Protein AF-A0A2V3DP54-F1 (afdb_monomer_lite)

Secondary structure (DSSP, 8-state):
-PPPHHHHHHHHHHHHHHHHHHHHH--SSS-HHHHHHHHHHHHHHHHHHHHHHHHHS---S----STT----------------------------------

Organism: NCBI:txid291045

Structure (mmCIF, N/CA/C/O backbone):
data_AF-A0A2V3DP54-F1
#
_entry.id   AF-A0A2V3DP54-F1
#
loop_
_atom_site.group_PDB
_atom_site.id
_atom_site.type_symbol
_atom_site.label_atom_id
_atom_site.label_alt_id
_atom_site.label_comp_id
_atom_site.label_asym_id
_atom_site.label_entity_id
_atom_site.label_seq_id
_atom_site.pdbx_PDB_ins_code
_atom_site.Cartn_x
_atom_site.Cartn_y
_atom_site.Cartn_z
_atom_site.occupancy
_atom_site.B_iso_or_equiv
_atom_site.auth_seq_id
_atom_site.auth_comp_id
_atom_site.auth_asym_id
_atom_site.auth_atom_id
_atom_site.pdbx_PDB_model_num
ATOM 1 N N . MET A 1 1 ? 9.882 -13.477 -7.665 1.00 60.84 1 MET A N 1
ATOM 2 C CA . MET A 1 1 ? 9.251 -13.135 -8.957 1.00 60.84 1 MET A CA 1
ATOM 3 C C . MET A 1 1 ? 8.515 -11.858 -8.673 1.00 60.84 1 MET A C 1
ATOM 5 O O . MET A 1 1 ? 7.595 -11.913 -7.869 1.00 60.84 1 MET A O 1
ATOM 9 N N . SER A 1 2 ? 9.008 -10.750 -9.216 1.00 72.31 2 SER A N 1
ATOM 10 C CA . SER A 1 2 ? 8.461 -9.429 -8.924 1.00 72.31 2 SER A CA 1
ATOM 11 C C . SER A 1 2 ? 7.016 -9.329 -9.401 1.00 72.31 2 SER A C 1
ATOM 13 O O . SER A 1 2 ? 6.663 -9.901 -10.441 1.00 72.31 2 SER A O 1
ATOM 15 N N . ILE A 1 3 ? 6.169 -8.678 -8.610 1.00 91.56 3 ILE A N 1
ATOM 16 C CA . ILE A 1 3 ? 4.770 -8.433 -8.958 1.00 91.56 3 ILE A CA 1
ATOM 17 C C . ILE A 1 3 ? 4.703 -7.303 -9.998 1.00 91.56 3 ILE A C 1
ATOM 19 O O . ILE A 1 3 ? 5.549 -6.419 -10.023 1.00 91.56 3 ILE A O 1
ATOM 23 N N . ASP A 1 4 ? 3.712 -7.322 -10.893 1.00 96.38 4 ASP A N 1
ATOM 24 C CA . ASP A 1 4 ? 3.537 -6.215 -11.842 1.00 96.38 4 ASP A CA 1
ATOM 25 C C . ASP A 1 4 ? 3.251 -4.899 -11.078 1.00 96.38 4 ASP A C 1
ATOM 27 O O . ASP A 1 4 ? 2.341 -4.887 -10.239 1.00 96.38 4 ASP A O 1
ATOM 31 N N . PRO A 1 5 ? 3.944 -3.781 -11.380 1.00 97.31 5 PRO A N 1
ATOM 32 C CA . PRO A 1 5 ? 3.800 -2.529 -10.632 1.00 97.31 5 PRO A CA 1
ATOM 33 C C . PRO A 1 5 ? 2.372 -1.988 -10.602 1.00 97.31 5 PRO A C 1
ATOM 35 O O . PRO A 1 5 ? 1.949 -1.401 -9.609 1.00 97.31 5 PRO A O 1
ATOM 38 N N . ARG A 1 6 ? 1.578 -2.198 -11.665 1.00 97.50 6 ARG A N 1
ATOM 39 C CA . ARG A 1 6 ? 0.175 -1.752 -11.675 1.00 97.50 6 ARG A CA 1
ATOM 40 C C . ARG A 1 6 ? -0.678 -2.586 -10.730 1.00 97.50 6 ARG A C 1
ATOM 42 O O . ARG A 1 6 ? -1.637 -2.071 -10.159 1.00 97.50 6 ARG A O 1
ATOM 49 N N . THR A 1 7 ? -0.345 -3.864 -10.583 1.00 98.12 7 THR A N 1
ATOM 50 C CA . THR A 1 7 ? -1.005 -4.767 -9.637 1.00 98.12 7 THR A CA 1
ATOM 51 C C . THR A 1 7 ? -0.652 -4.388 -8.201 1.00 98.12 7 THR A C 1
ATOM 53 O O . THR A 1 7 ? -1.562 -4.251 -7.385 1.00 98.12 7 THR A O 1
ATOM 56 N N . ALA A 1 8 ? 0.628 -4.135 -7.906 1.00 98.00 8 ALA A N 1
ATOM 57 C CA . ALA A 1 8 ? 1.057 -3.670 -6.586 1.00 98.00 8 ALA A CA 1
ATOM 58 C C . ALA A 1 8 ? 0.453 -2.306 -6.224 1.00 98.00 8 ALA A C 1
ATOM 60 O O . ALA A 1 8 ? -0.098 -2.148 -5.140 1.00 98.00 8 ALA A O 1
ATOM 61 N N . LEU A 1 9 ? 0.428 -1.357 -7.166 1.00 97.94 9 LEU A N 1
ATOM 62 C CA . LEU A 1 9 ? -0.204 -0.051 -6.961 1.00 97.94 9 LEU A CA 1
ATOM 63 C C . LEU A 1 9 ? -1.704 -0.170 -6.655 1.00 97.94 9 LEU A C 1
ATOM 65 O O . LEU A 1 9 ? -2.239 0.564 -5.821 1.00 97.94 9 LEU A O 1
ATOM 69 N N . SER A 1 10 ? -2.397 -1.097 -7.324 1.00 98.44 10 SER A N 1
ATOM 70 C CA . SER A 1 10 ? -3.802 -1.377 -7.028 1.00 98.44 10 SER A CA 1
ATOM 71 C C . SER A 1 10 ? -3.973 -1.927 -5.613 1.00 98.44 10 SER A C 1
ATOM 73 O O . SER A 1 10 ? -4.906 -1.513 -4.932 1.00 98.44 10 SER A O 1
ATOM 75 N N . ALA A 1 11 ? -3.089 -2.825 -5.169 1.00 98.31 11 ALA A N 1
ATOM 76 C CA . ALA A 1 11 ? -3.122 -3.375 -3.816 1.00 98.31 11 ALA A CA 1
ATOM 77 C C . ALA A 1 11 ? -2.858 -2.294 -2.755 1.00 98.31 11 ALA A C 1
ATOM 79 O O . ALA A 1 11 ? -3.618 -2.197 -1.794 1.00 98.31 11 ALA A O 1
ATOM 80 N N . LEU A 1 12 ? -1.865 -1.424 -2.973 1.00 98.31 12 LEU A N 1
ATOM 81 C CA . LEU A 1 12 ? -1.591 -0.271 -2.111 1.00 98.31 12 LEU A CA 1
ATOM 82 C C . LEU A 1 12 ? -2.798 0.671 -2.017 1.00 98.31 12 LEU A C 1
ATOM 84 O O . LEU A 1 12 ? -3.187 1.084 -0.927 1.00 98.31 12 LEU A O 1
ATOM 88 N N . THR A 1 13 ? -3.439 0.974 -3.149 1.00 98.50 13 THR A N 1
ATOM 89 C CA . THR A 1 13 ? -4.650 1.811 -3.165 1.00 98.50 13 THR A CA 1
ATOM 90 C C . THR A 1 13 ? -5.777 1.170 -2.350 1.00 98.50 13 THR A C 1
ATOM 92 O O . THR A 1 13 ? -6.418 1.852 -1.555 1.00 98.50 13 THR A O 1
ATOM 95 N N . THR A 1 14 ? -5.989 -0.143 -2.486 1.00 98.62 14 THR A N 1
ATOM 96 C CA . THR A 1 14 ? -6.977 -0.879 -1.684 1.00 98.62 14 THR A CA 1
ATOM 97 C C . THR A 1 14 ? -6.644 -0.854 -0.190 1.00 98.62 14 THR A C 1
ATOM 99 O O . THR A 1 14 ? -7.535 -0.584 0.610 1.00 98.62 14 THR A O 1
ATOM 102 N N . ALA A 1 15 ? -5.383 -1.052 0.202 1.00 98.44 15 ALA A N 1
ATOM 103 C CA . ALA A 1 15 ? -4.972 -0.988 1.608 1.00 98.44 15 ALA A CA 1
ATOM 104 C C . ALA A 1 15 ? -5.239 0.399 2.227 1.00 98.44 15 ALA A C 1
ATOM 106 O O . ALA A 1 15 ? -5.756 0.504 3.340 1.00 98.44 15 ALA A O 1
ATOM 107 N N . LEU A 1 16 ? -4.965 1.475 1.478 1.00 98.50 16 LEU A N 1
ATOM 108 C CA . LEU A 1 16 ? -5.278 2.847 1.893 1.00 98.50 16 LEU A CA 1
ATOM 109 C C . LEU A 1 16 ? -6.789 3.066 2.081 1.00 98.50 16 LEU A C 1
ATOM 111 O O . LEU A 1 16 ? -7.211 3.701 3.050 1.00 98.50 16 LEU A O 1
ATOM 115 N N . GLU A 1 17 ? -7.614 2.537 1.176 1.00 98.50 17 GLU A N 1
ATOM 116 C CA . GLU A 1 17 ? -9.076 2.602 1.282 1.00 98.50 17 GLU A CA 1
ATOM 117 C C . GLU A 1 17 ? -9.597 1.819 2.496 1.00 98.50 17 GLU A C 1
ATOM 119 O O . GLU A 1 17 ? -10.438 2.326 3.242 1.00 98.50 17 GLU A O 1
ATOM 124 N N . GLU A 1 18 ? -9.082 0.612 2.740 1.00 98.06 18 GLU A N 1
ATOM 125 C CA . GLU A 1 18 ? -9.437 -0.211 3.902 1.00 98.06 18 GLU A CA 1
ATOM 126 C C . GLU A 1 18 ? -9.073 0.477 5.220 1.00 98.06 18 GLU A C 1
ATOM 128 O O . GLU A 1 18 ? -9.893 0.523 6.144 1.00 98.06 18 GLU A O 1
ATOM 133 N N . HIS A 1 19 ? -7.889 1.086 5.290 1.00 97.75 19 HIS A N 1
ATOM 134 C CA . HIS A 1 19 ? -7.479 1.868 6.449 1.00 97.75 19 HIS A CA 1
ATOM 135 C C . HIS A 1 19 ? -8.372 3.092 6.669 1.00 97.75 19 HIS A C 1
ATOM 137 O O . HIS A 1 19 ? -8.779 3.364 7.799 1.00 97.75 19 HIS A O 1
ATOM 143 N N . LEU A 1 20 ? -8.757 3.804 5.603 1.00 97.94 20 LEU A N 1
ATOM 144 C CA . LEU A 1 20 ? -9.703 4.916 5.705 1.00 97.94 20 LEU A CA 1
ATOM 145 C C . LEU A 1 20 ? -11.061 4.450 6.252 1.00 97.94 20 LEU A C 1
ATOM 147 O O . LEU A 1 20 ? -11.638 5.108 7.124 1.00 97.94 20 LEU A O 1
ATOM 151 N N . VAL A 1 21 ? -11.566 3.307 5.778 1.00 97.06 21 VAL A N 1
ATOM 152 C CA . VAL A 1 21 ? -12.806 2.708 6.289 1.00 97.06 21 VAL A CA 1
ATOM 153 C C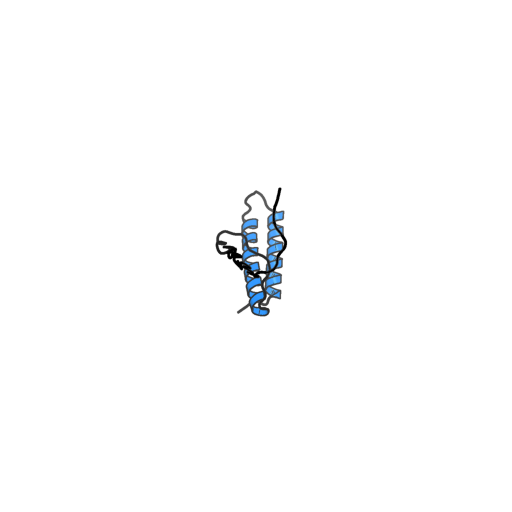 . VAL A 1 21 ? -12.665 2.381 7.777 1.00 97.06 21 VAL A C 1
ATOM 155 O O . VAL A 1 21 ? -13.516 2.808 8.562 1.00 97.06 21 VAL A O 1
ATOM 158 N N . ALA A 1 22 ? -11.585 1.709 8.183 1.00 96.00 22 ALA A N 1
ATOM 159 C CA . ALA A 1 22 ? -11.311 1.379 9.580 1.00 96.00 22 ALA A CA 1
ATOM 160 C C . ALA A 1 22 ? -11.235 2.634 10.463 1.00 96.00 22 ALA A C 1
ATOM 162 O O . ALA A 1 22 ? -11.933 2.730 11.474 1.00 96.00 22 ALA A O 1
ATOM 163 N N . ALA A 1 23 ? -10.462 3.640 10.047 1.00 95.44 23 ALA A N 1
ATOM 164 C CA . ALA A 1 23 ? -10.299 4.894 10.773 1.00 95.44 23 ALA A CA 1
ATOM 165 C C . ALA A 1 23 ? -11.626 5.652 10.921 1.00 95.44 23 ALA A C 1
ATOM 167 O O . ALA A 1 23 ? -11.910 6.209 11.983 1.00 95.44 23 ALA A O 1
ATOM 168 N N . SER A 1 24 ? -12.469 5.640 9.883 1.00 95.94 24 SER A N 1
ATOM 169 C CA . SER A 1 24 ? -13.782 6.295 9.909 1.00 95.94 24 SER A CA 1
ATOM 170 C C . SER A 1 24 ? -14.806 5.588 10.806 1.00 95.94 24 SER A C 1
ATOM 172 O O . SER A 1 24 ? -15.716 6.231 11.332 1.00 95.94 24 SER A O 1
ATOM 174 N N . ALA A 1 25 ? -14.658 4.275 10.996 1.00 94.00 25 ALA A N 1
ATOM 175 C CA . ALA A 1 25 ? -15.561 3.441 11.783 1.00 94.00 25 ALA A CA 1
ATOM 176 C C . ALA A 1 25 ? -15.081 3.203 13.227 1.00 94.00 25 ALA A C 1
ATOM 178 O O . ALA A 1 25 ? -15.796 2.545 13.995 1.00 94.00 25 ALA A O 1
ATOM 179 N N . ARG A 1 26 ? -13.899 3.723 13.589 1.00 91.50 26 ARG A N 1
ATOM 180 C CA . ARG A 1 26 ? -13.199 3.372 14.827 1.00 91.50 26 ARG A CA 1
ATOM 181 C C . ARG A 1 26 ? -14.032 3.627 16.080 1.00 91.50 26 ARG A C 1
ATOM 183 O O . ARG A 1 26 ? -14.681 4.670 16.218 1.00 91.50 26 ARG A O 1
ATOM 190 N N . ARG A 1 27 ? -13.993 2.690 17.028 1.00 81.81 27 ARG A N 1
ATOM 191 C CA . ARG A 1 27 ? -14.706 2.801 18.314 1.00 81.81 27 ARG A CA 1
ATOM 192 C C . ARG A 1 27 ? -13.726 2.821 19.479 1.00 81.81 27 ARG A C 1
ATOM 194 O O . ARG A 1 27 ? -13.594 1.841 20.199 1.00 81.81 27 ARG A O 1
ATOM 201 N N . GLY A 1 28 ? -13.089 3.966 19.685 1.00 81.50 28 GLY A N 1
ATOM 202 C CA . GLY A 1 28 ? -12.105 4.167 20.748 1.00 81.50 28 GLY A CA 1
ATOM 203 C C . GLY A 1 28 ? -10.819 4.785 20.214 1.00 81.50 28 GLY A C 1
ATOM 204 O O . GLY A 1 28 ? -10.712 5.064 19.019 1.00 81.50 28 GLY A O 1
ATOM 205 N N . GLU A 1 29 ? -9.877 5.043 21.117 1.00 77.12 29 GLU A N 1
ATOM 206 C CA . GLU A 1 29 ? -8.543 5.553 20.771 1.00 77.12 29 GLU A CA 1
ATOM 207 C C . GLU A 1 29 ? -7.625 4.440 20.244 1.00 77.12 29 GLU A C 1
ATOM 209 O O . GLU A 1 29 ? -6.858 4.686 19.320 1.00 77.12 29 GLU A O 1
ATOM 214 N N . GLU A 1 30 ? -7.779 3.214 20.750 1.00 82.25 30 GLU A N 1
ATOM 215 C CA . GLU A 1 30 ? -7.022 2.025 20.338 1.00 82.25 30 GLU A CA 1
ATOM 216 C C . GLU A 1 30 ? -7.963 1.033 19.646 1.00 82.25 30 GLU A C 1
ATOM 218 O O . GLU A 1 30 ? -8.574 0.170 20.281 1.00 82.25 30 GLU A O 1
ATOM 223 N N . ASP A 1 31 ? -8.146 1.200 18.337 1.00 91.94 31 ASP A N 1
ATOM 224 C CA . ASP A 1 31 ? -8.932 0.265 17.537 1.00 91.94 31 ASP A CA 1
ATOM 225 C C . ASP A 1 31 ? -7.991 -0.721 16.819 1.00 91.94 31 ASP A C 1
ATOM 227 O O . ASP A 1 31 ? -7.240 -0.300 15.933 1.00 91.94 31 ASP A O 1
ATOM 231 N N . PRO A 1 32 ? -8.029 -2.026 17.150 1.00 92.38 32 PRO A N 1
ATOM 232 C CA . PRO A 1 32 ? -7.111 -3.009 16.575 1.00 92.38 32 PRO A CA 1
ATOM 233 C C . PRO A 1 32 ? -7.293 -3.181 15.062 1.00 92.38 32 PRO A C 1
ATOM 235 O O . PRO A 1 32 ? -6.383 -3.642 14.379 1.00 92.38 32 PRO A O 1
ATOM 238 N N . ILE A 1 33 ? -8.454 -2.815 14.506 1.00 94.44 33 ILE A N 1
ATOM 239 C CA . ILE A 1 33 ? -8.679 -2.862 13.056 1.00 94.44 33 ILE A CA 1
ATOM 240 C C . ILE A 1 33 ? -7.914 -1.724 12.371 1.00 94.44 33 ILE A C 1
ATOM 242 O O . ILE A 1 33 ? -7.365 -1.905 11.283 1.00 94.44 33 ILE A O 1
ATOM 246 N N . VAL A 1 34 ? -7.846 -0.553 13.008 1.00 95.31 34 VAL A N 1
ATOM 247 C CA . VAL A 1 34 ? -7.074 0.588 12.498 1.00 95.31 34 VAL A CA 1
ATOM 248 C C . VAL A 1 34 ? -5.585 0.257 12.500 1.00 95.31 34 VAL A C 1
ATOM 250 O O . VAL A 1 34 ? -4.912 0.523 11.511 1.00 95.31 34 VAL A O 1
ATOM 253 N N . GLU A 1 35 ? -5.093 -0.378 13.562 1.00 93.25 35 GLU A N 1
ATOM 254 C CA . GLU A 1 35 ? -3.704 -0.840 13.650 1.00 93.25 35 GLU A CA 1
ATOM 255 C C . GLU A 1 35 ? -3.389 -1.921 12.605 1.00 93.25 35 GLU A C 1
ATOM 257 O O . GLU A 1 35 ? -2.417 -1.803 11.862 1.00 93.25 35 GLU A O 1
ATOM 262 N N . ALA A 1 36 ? -4.249 -2.933 12.462 1.00 94.69 36 ALA A N 1
ATOM 263 C CA . ALA A 1 36 ? -4.049 -3.990 11.471 1.00 94.69 36 ALA A CA 1
ATOM 264 C C . ALA A 1 36 ? -4.015 -3.449 10.031 1.00 94.69 36 ALA A C 1
ATOM 266 O O . ALA A 1 36 ? -3.186 -3.863 9.225 1.00 94.69 36 ALA A O 1
ATOM 267 N N . THR A 1 37 ? -4.902 -2.507 9.702 1.00 96.56 37 THR A N 1
ATOM 268 C CA . THR A 1 37 ? -4.925 -1.879 8.370 1.00 96.56 37 THR A CA 1
ATOM 269 C C . THR A 1 37 ? -3.768 -0.905 8.159 1.00 96.56 37 THR A C 1
ATOM 271 O O . THR A 1 37 ? -3.310 -0.762 7.031 1.00 96.56 37 THR A O 1
ATOM 274 N N . PHE A 1 38 ? -3.258 -0.273 9.220 1.00 94.56 38 PHE A N 1
ATOM 275 C CA . PHE A 1 38 ? -2.042 0.537 9.159 1.00 94.56 38 PHE A CA 1
ATOM 276 C C . PHE A 1 38 ? -0.826 -0.311 8.764 1.00 94.56 38 PHE A C 1
ATOM 278 O O . PHE A 1 38 ? -0.122 0.045 7.823 1.00 94.56 38 PHE A O 1
ATOM 285 N N . LEU A 1 39 ? -0.631 -1.470 9.404 1.00 95.00 39 LEU A N 1
ATOM 286 C CA . LEU A 1 39 ? 0.416 -2.424 9.011 1.00 95.00 39 LEU A CA 1
ATOM 287 C C . LEU A 1 39 ? 0.200 -2.949 7.582 1.00 95.00 39 LEU A C 1
ATOM 289 O O . LEU A 1 39 ? 1.145 -3.050 6.811 1.00 95.00 39 LEU A O 1
ATOM 293 N N . GLY A 1 40 ? -1.055 -3.182 7.186 1.00 96.81 40 GLY A N 1
ATOM 294 C CA . GLY A 1 40 ? -1.383 -3.575 5.813 1.00 96.81 40 GLY A CA 1
ATOM 295 C C . GLY A 1 40 ? -0.989 -2.540 4.750 1.00 96.81 40 GLY A C 1
ATOM 296 O O . GLY A 1 40 ? -0.657 -2.922 3.629 1.00 96.81 40 GLY A O 1
ATOM 297 N N . ILE A 1 41 ? -0.988 -1.240 5.079 1.00 97.50 41 ILE A N 1
ATOM 298 C CA . ILE A 1 41 ? -0.462 -0.202 4.178 1.00 97.50 41 ILE A CA 1
ATOM 299 C C . ILE A 1 41 ? 1.051 -0.342 4.023 1.00 97.50 41 ILE A C 1
ATOM 301 O O . ILE A 1 41 ? 1.536 -0.221 2.901 1.00 97.50 41 ILE A O 1
ATOM 305 N N . ILE A 1 42 ? 1.775 -0.583 5.120 1.00 96.31 42 ILE A N 1
ATOM 306 C CA . ILE A 1 42 ? 3.236 -0.737 5.115 1.00 96.31 42 ILE A CA 1
ATOM 307 C C . ILE A 1 42 ? 3.629 -1.885 4.182 1.00 96.31 42 ILE A C 1
ATOM 309 O O . ILE A 1 42 ? 4.330 -1.650 3.200 1.00 96.31 42 ILE A O 1
ATOM 313 N N . ASP A 1 43 ? 3.063 -3.075 4.399 1.00 95.88 43 ASP A N 1
ATOM 314 C CA . ASP A 1 43 ? 3.338 -4.260 3.577 1.00 95.88 43 ASP A CA 1
ATOM 315 C C . ASP A 1 43 ? 3.032 -4.014 2.086 1.00 95.88 43 ASP A C 1
ATOM 317 O O . ASP A 1 43 ? 3.786 -4.402 1.190 1.00 95.88 43 ASP A O 1
ATOM 321 N N . ALA A 1 44 ? 1.900 -3.362 1.795 1.00 97.38 44 ALA A N 1
ATOM 322 C CA . ALA A 1 44 ? 1.494 -3.079 0.422 1.00 97.38 44 ALA A CA 1
ATOM 323 C C . ALA A 1 44 ? 2.375 -2.013 -0.248 1.00 97.38 44 ALA A C 1
ATOM 325 O O . ALA A 1 44 ? 2.558 -2.051 -1.468 1.00 97.38 44 ALA A O 1
ATOM 326 N N . PHE A 1 45 ? 2.899 -1.063 0.527 1.00 97.38 45 PHE A N 1
ATOM 327 C CA . PHE A 1 45 ? 3.802 -0.032 0.037 1.00 97.38 45 PHE A CA 1
ATOM 328 C C . PHE A 1 45 ? 5.178 -0.615 -0.290 1.00 97.38 45 PHE A C 1
ATOM 330 O O . PHE A 1 45 ? 5.658 -0.394 -1.397 1.00 97.38 45 PHE A O 1
ATOM 337 N N . GLU A 1 46 ? 5.756 -1.440 0.585 1.00 95.38 46 GLU A N 1
ATOM 338 C CA . GLU A 1 46 ? 7.029 -2.128 0.320 1.00 95.38 46 GLU A CA 1
ATOM 339 C C . GLU A 1 46 ? 6.958 -2.993 -0.944 1.00 95.38 46 GLU A C 1
ATOM 341 O O . GLU A 1 46 ? 7.829 -2.917 -1.810 1.00 95.38 46 GLU A O 1
ATOM 346 N N . ALA A 1 47 ? 5.869 -3.752 -1.109 1.00 96.75 47 ALA A N 1
ATOM 347 C CA . ALA A 1 47 ? 5.654 -4.559 -2.309 1.0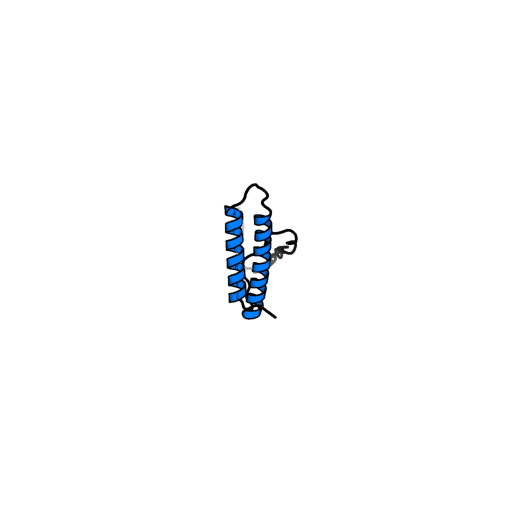0 96.75 47 ALA A CA 1
ATOM 348 C C . ALA A 1 47 ? 5.528 -3.710 -3.588 1.00 96.75 47 ALA A C 1
ATOM 350 O O . ALA A 1 47 ? 5.879 -4.167 -4.679 1.00 96.75 47 ALA A O 1
ATOM 351 N N . TYR A 1 48 ? 4.997 -2.488 -3.480 1.00 97.75 48 TYR A N 1
ATOM 352 C CA . TYR A 1 48 ? 4.939 -1.549 -4.595 1.00 97.75 48 TYR A CA 1
ATOM 353 C C . TYR A 1 48 ? 6.308 -0.940 -4.906 1.00 97.75 48 TYR A C 1
ATOM 355 O O . TYR A 1 48 ? 6.659 -0.886 -6.084 1.00 97.75 48 TYR A O 1
ATOM 363 N N . GLU A 1 49 ? 7.084 -0.546 -3.895 1.00 97.06 49 GLU A N 1
ATOM 364 C CA . GLU A 1 49 ? 8.446 -0.031 -4.076 1.00 97.06 49 GLU A CA 1
ATOM 365 C C . GLU A 1 49 ? 9.358 -1.080 -4.727 1.00 97.06 49 GLU A C 1
ATOM 367 O O . GLU A 1 49 ? 10.019 -0.776 -5.718 1.00 97.06 49 GLU A O 1
ATOM 372 N N . GLU A 1 50 ? 9.329 -2.334 -4.255 1.00 96.06 50 GLU A N 1
ATOM 373 C CA . GLU A 1 50 ? 10.093 -3.437 -4.860 1.00 96.06 50 GLU A CA 1
ATOM 374 C C . GLU A 1 50 ? 9.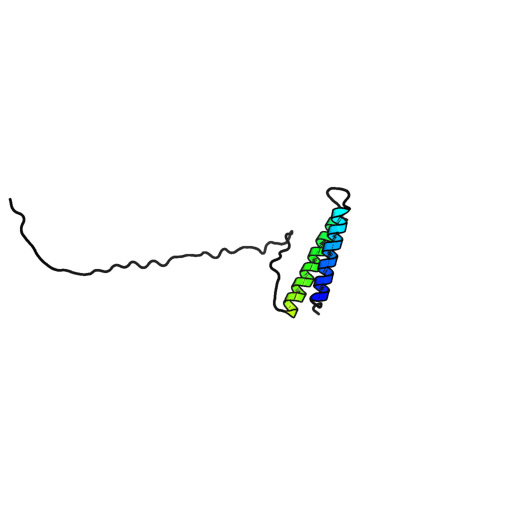702 -3.639 -6.332 1.00 96.06 50 GLU A C 1
ATOM 376 O O . GLU A 1 50 ? 10.561 -3.714 -7.211 1.00 96.06 50 GLU A O 1
ATOM 381 N N . ALA A 1 51 ? 8.398 -3.671 -6.627 1.00 97.44 51 ALA A N 1
ATOM 382 C CA . ALA A 1 51 ? 7.907 -3.832 -7.993 1.00 97.44 51 ALA A CA 1
ATOM 383 C C . ALA A 1 51 ? 8.318 -2.671 -8.906 1.00 97.44 51 ALA A C 1
ATOM 385 O O . ALA A 1 51 ? 8.673 -2.881 -10.069 1.00 97.44 51 ALA A O 1
ATOM 386 N N . LEU A 1 52 ? 8.235 -1.439 -8.398 1.00 97.38 52 LEU A N 1
ATOM 387 C CA . LEU A 1 52 ? 8.587 -0.233 -9.136 1.00 97.38 52 LEU A CA 1
ATOM 388 C C . LEU A 1 52 ? 10.081 -0.217 -9.467 1.00 97.38 52 LEU A C 1
ATOM 390 O O . LEU A 1 52 ? 10.441 0.024 -10.623 1.00 97.38 52 LEU A O 1
ATOM 394 N N . PHE A 1 53 ? 10.915 -0.556 -8.486 1.00 96.38 53 PHE A N 1
ATOM 395 C CA . PHE A 1 53 ? 12.357 -0.646 -8.648 1.00 96.38 53 PHE A CA 1
ATOM 396 C C . PHE A 1 53 ? 12.741 -1.744 -9.645 1.00 96.38 53 PHE A C 1
ATOM 398 O O . PHE A 1 53 ? 13.453 -1.485 -10.611 1.00 96.38 53 PHE A O 1
ATOM 405 N N . ASP A 1 54 ? 12.181 -2.947 -9.508 1.00 96.12 54 ASP A N 1
ATOM 406 C CA . ASP A 1 54 ? 12.463 -4.059 -10.423 1.00 96.12 54 ASP A CA 1
ATOM 407 C C . ASP A 1 54 ? 12.064 -3.764 -11.879 1.00 96.12 54 ASP A C 1
ATOM 409 O O . ASP A 1 54 ? 12.697 -4.253 -12.821 1.00 96.12 54 ASP A O 1
ATOM 413 N N . ALA A 1 55 ? 10.987 -3.003 -12.086 1.00 97.00 55 ALA A N 1
ATOM 414 C CA . ALA A 1 55 ? 10.465 -2.714 -13.417 1.00 97.00 55 ALA A CA 1
ATOM 415 C C . ALA A 1 55 ? 11.115 -1.493 -14.082 1.00 97.00 55 ALA A C 1
ATOM 417 O O . ALA A 1 55 ? 11.238 -1.471 -15.312 1.00 97.00 55 ALA A O 1
ATOM 418 N N . PHE A 1 56 ? 11.481 -0.474 -13.300 1.00 96.94 56 PHE A N 1
ATOM 419 C CA . PHE A 1 56 ? 11.868 0.836 -13.825 1.00 96.94 56 PHE A CA 1
ATOM 420 C C . PHE A 1 56 ? 13.153 1.416 -13.231 1.00 96.94 56 PHE A C 1
ATOM 422 O O . PHE A 1 56 ? 13.598 2.434 -13.750 1.00 96.94 56 PHE A O 1
ATOM 429 N N . ASP A 1 57 ? 13.762 0.773 -12.230 1.00 96.88 5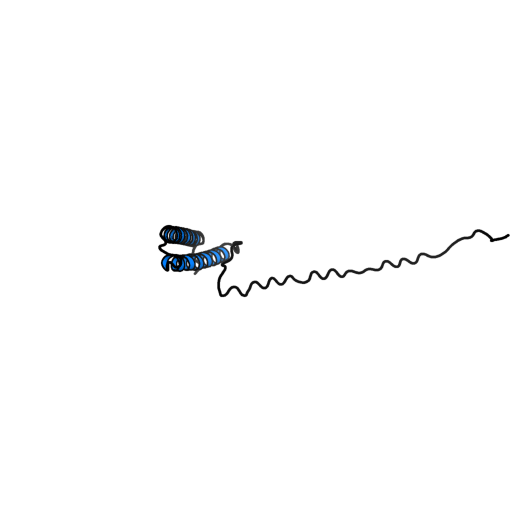7 ASP A N 1
ATOM 430 C CA . ASP A 1 57 ? 14.918 1.291 -11.478 1.00 96.88 57 ASP A CA 1
ATOM 431 C C . ASP A 1 57 ? 14.609 2.641 -10.796 1.00 96.88 57 ASP A C 1
ATOM 433 O O . ASP A 1 57 ? 15.445 3.536 -10.720 1.00 96.88 57 ASP A O 1
ATOM 437 N N . GLU A 1 58 ? 13.363 2.802 -10.337 1.00 96.56 58 GLU A N 1
ATOM 438 C CA . GLU A 1 58 ? 12.837 4.025 -9.720 1.00 96.56 58 GLU A CA 1
ATOM 439 C C . GLU A 1 58 ? 12.258 3.734 -8.330 1.00 96.56 58 GLU A C 1
ATOM 441 O O . GLU A 1 58 ? 11.730 2.648 -8.086 1.00 96.56 58 GLU A O 1
ATOM 446 N N . VAL A 1 59 ? 12.304 4.734 -7.444 1.00 94.25 59 VAL A N 1
ATOM 447 C CA . VAL A 1 59 ? 11.762 4.694 -6.071 1.00 94.25 59 VAL A CA 1
ATOM 448 C C . VAL A 1 59 ? 10.893 5.920 -5.797 1.00 94.25 59 VAL A C 1
ATOM 450 O O . VAL A 1 59 ? 11.044 6.959 -6.451 1.00 94.25 59 VAL A O 1
ATOM 453 N N . THR A 1 60 ? 9.971 5.838 -4.838 1.00 93.88 60 THR A N 1
ATOM 454 C CA . THR A 1 60 ? 9.155 7.002 -4.462 1.00 93.88 60 THR A CA 1
ATOM 455 C C . THR A 1 60 ? 9.819 7.843 -3.369 1.00 93.88 60 THR A C 1
ATOM 457 O O . THR A 1 60 ? 10.623 7.348 -2.588 1.00 93.88 60 THR A O 1
ATOM 460 N N . PRO A 1 61 ? 9.485 9.144 -3.253 1.00 94.31 61 PRO A N 1
ATOM 461 C CA . PRO A 1 61 ? 9.996 9.992 -2.171 1.00 94.31 61 PRO A CA 1
ATOM 462 C C . PRO A 1 61 ? 9.267 9.765 -0.829 1.00 94.31 61 PRO A C 1
ATOM 464 O O . PRO A 1 61 ? 9.263 10.654 0.023 1.00 94.31 61 PRO A O 1
ATOM 467 N N . LEU A 1 62 ? 8.558 8.645 -0.668 1.00 90.94 62 LEU A N 1
ATOM 468 C CA . LEU A 1 62 ? 7.773 8.326 0.524 1.00 90.94 62 LEU A CA 1
ATOM 469 C C . LEU A 1 62 ? 8.594 7.444 1.466 1.00 90.94 62 LEU A C 1
ATOM 471 O O . LEU A 1 62 ? 9.394 6.630 1.023 1.00 90.94 62 LEU A O 1
ATOM 475 N N . VAL A 1 63 ? 8.373 7.600 2.770 1.00 90.25 63 VAL A N 1
ATOM 476 C CA . VAL A 1 63 ? 9.096 6.863 3.815 1.00 90.25 63 VAL A CA 1
ATOM 477 C C . VAL A 1 63 ? 8.102 6.324 4.835 1.00 90.25 63 VAL A C 1
ATOM 479 O O . VAL A 1 63 ? 7.139 7.009 5.193 1.00 90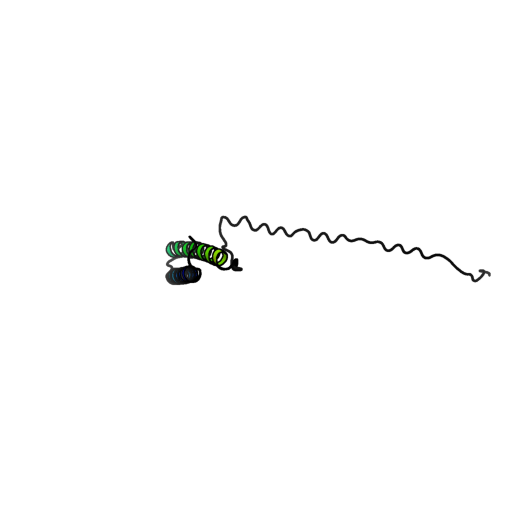.25 63 VAL A O 1
ATOM 482 N N . ILE A 1 64 ? 8.333 5.101 5.307 1.00 88.88 64 ILE A N 1
ATOM 483 C CA . ILE A 1 64 ? 7.569 4.501 6.402 1.00 88.88 64 ILE A CA 1
ATOM 484 C C . ILE A 1 64 ? 8.174 4.991 7.721 1.00 88.88 64 ILE A C 1
ATOM 486 O O . ILE A 1 64 ? 9.360 4.809 7.973 1.00 88.88 64 ILE A O 1
ATOM 490 N N . TYR A 1 65 ? 7.361 5.612 8.575 1.00 79.69 65 TYR A N 1
ATOM 491 C CA . TYR A 1 65 ? 7.779 6.034 9.915 1.00 79.69 65 TYR A CA 1
ATOM 492 C C . TYR A 1 65 ? 7.393 4.942 10.938 1.00 79.69 65 TYR A C 1
ATOM 494 O O . TYR A 1 65 ? 6.200 4.726 11.152 1.00 79.69 65 TYR A O 1
ATOM 502 N N . GLY A 1 66 ? 8.356 4.249 11.568 1.00 67.06 66 GLY A N 1
ATOM 503 C CA . GLY A 1 66 ? 8.083 3.138 12.508 1.00 67.06 66 GLY A CA 1
ATOM 504 C C . GLY A 1 66 ? 9.325 2.344 12.960 1.00 67.06 66 GLY A C 1
ATOM 505 O O . GLY A 1 66 ? 10.388 2.535 12.391 1.00 67.06 66 GLY A O 1
ATOM 506 N N . GLU A 1 67 ? 9.178 1.498 13.998 1.00 51.38 67 GLU A N 1
ATOM 507 C CA . GLU A 1 67 ? 10.160 1.115 15.056 1.00 51.38 67 GLU A CA 1
ATOM 508 C C . GLU A 1 67 ? 11.555 0.575 14.658 1.00 51.38 67 GLU A C 1
ATOM 510 O O . GLU A 1 67 ? 12.437 0.578 15.511 1.00 51.38 67 GLU A O 1
ATOM 515 N N . ASP A 1 68 ? 11.809 0.222 13.398 1.00 55.66 68 ASP A N 1
ATOM 516 C CA . ASP A 1 68 ? 13.142 -0.200 12.919 1.00 55.66 68 ASP A CA 1
ATOM 517 C C . ASP A 1 68 ? 13.815 0.835 11.985 1.00 55.66 68 ASP A C 1
ATOM 519 O O . ASP A 1 68 ? 14.792 0.530 11.310 1.00 55.66 68 ASP A O 1
ATOM 523 N N . GLY A 1 69 ? 13.317 2.077 11.944 1.00 52.16 69 GLY A N 1
ATOM 524 C CA . GLY A 1 69 ? 13.874 3.183 11.149 1.00 52.16 69 GLY A CA 1
ATOM 525 C C . GLY A 1 69 ? 15.132 3.841 11.738 1.00 52.16 69 GLY A C 1
ATOM 526 O O . GLY A 1 69 ? 15.178 5.067 11.840 1.00 52.16 69 GLY A O 1
ATOM 527 N N . ASP A 1 70 ? 16.125 3.045 12.147 1.00 54.88 70 ASP A N 1
ATOM 528 C CA . ASP A 1 70 ? 17.494 3.497 12.460 1.00 54.88 70 ASP A CA 1
ATOM 529 C C . ASP A 1 70 ? 18.433 3.227 11.271 1.00 54.88 70 ASP A C 1
ATOM 531 O O . ASP A 1 70 ? 19.422 2.508 11.373 1.00 54.88 70 ASP A O 1
ATOM 535 N N . ASP A 1 71 ? 18.095 3.750 10.095 1.00 60.16 71 ASP A N 1
ATOM 536 C CA . ASP A 1 71 ? 19.014 3.832 8.950 1.00 60.16 71 ASP A CA 1
ATOM 537 C C . ASP A 1 71 ? 18.967 5.193 8.236 1.00 60.16 71 ASP A C 1
ATOM 539 O O . ASP A 1 71 ? 19.577 5.391 7.187 1.00 60.16 71 ASP A O 1
ATOM 543 N N . GLY A 1 72 ? 18.327 6.179 8.865 1.00 52.97 72 GLY A N 1
ATOM 544 C CA . GLY A 1 72 ? 18.419 7.584 8.498 1.00 52.97 72 GLY A CA 1
ATOM 545 C C . GLY A 1 72 ? 19.428 8.345 9.353 1.00 52.97 72 GLY A C 1
ATOM 546 O O . GLY A 1 72 ? 19.093 9.428 9.839 1.00 52.97 72 GLY A O 1
ATOM 547 N N . GLU A 1 73 ? 20.644 7.819 9.556 1.00 56.81 73 GLU A N 1
ATOM 548 C CA . GLU A 1 73 ? 21.777 8.717 9.795 1.00 56.81 73 GLU A CA 1
ATOM 549 C C . GLU A 1 73 ? 21.922 9.552 8.520 1.00 56.81 73 GLU A C 1
ATOM 551 O O . GLU A 1 73 ? 22.528 9.142 7.532 1.00 56.81 73 GLU A O 1
ATOM 556 N N . PHE A 1 74 ? 21.272 10.716 8.512 1.00 56.56 74 PHE A N 1
ATOM 557 C CA . PHE A 1 74 ? 21.679 11.819 7.664 1.00 56.56 74 PHE A CA 1
ATOM 558 C C . PHE A 1 74 ? 23.118 12.140 8.080 1.00 56.56 74 PHE A C 1
ATOM 560 O O . PHE A 1 74 ? 23.335 12.934 8.995 1.00 56.56 74 PHE A O 1
ATOM 567 N N . ASP A 1 75 ? 24.085 11.459 7.465 1.00 56.88 75 ASP A N 1
ATOM 568 C CA . ASP A 1 75 ? 25.475 11.889 7.444 1.00 56.88 75 ASP A CA 1
ATOM 569 C C . ASP A 1 75 ? 25.445 13.195 6.639 1.00 56.88 75 ASP A C 1
ATOM 571 O O . ASP A 1 75 ? 25.479 13.214 5.407 1.00 56.88 75 ASP A O 1
ATOM 575 N N . ASP A 1 76 ? 25.191 14.304 7.338 1.00 58.00 76 ASP A N 1
ATOM 576 C CA . ASP A 1 76 ? 25.519 15.644 6.867 1.00 58.00 76 ASP A CA 1
ATOM 577 C C . ASP A 1 76 ? 27.047 15.653 6.724 1.00 58.00 76 ASP A C 1
ATOM 579 O O . ASP A 1 76 ? 27.762 16.120 7.609 1.00 58.00 76 ASP A O 1
ATOM 583 N N . ASP A 1 77 ? 27.539 15.057 5.632 1.00 59.66 77 ASP A N 1
ATOM 584 C CA . ASP A 1 77 ? 28.942 15.040 5.254 1.00 59.66 77 ASP A CA 1
ATOM 585 C C 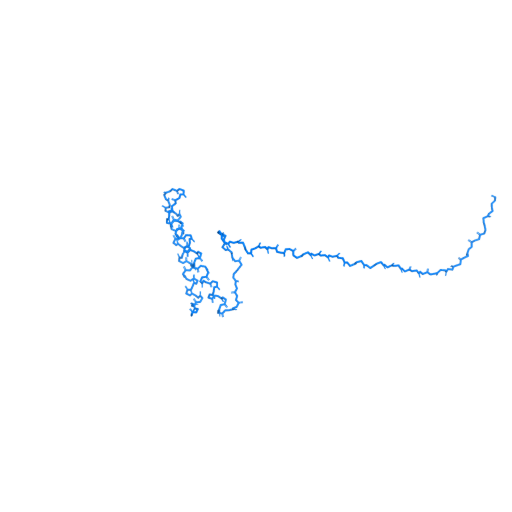. ASP A 1 77 ? 29.466 16.478 5.335 1.00 59.66 77 ASP A C 1
ATOM 587 O O . ASP A 1 77 ? 29.067 17.359 4.562 1.00 59.66 77 ASP A O 1
ATOM 591 N N . ASP A 1 78 ? 30.349 16.696 6.308 1.00 60.84 78 ASP A N 1
ATOM 592 C CA . ASP A 1 78 ? 31.065 17.929 6.592 1.00 60.84 78 ASP A CA 1
ATOM 593 C C . ASP A 1 78 ? 31.461 18.665 5.301 1.00 60.84 78 ASP A C 1
ATOM 595 O O . ASP A 1 78 ? 32.407 18.299 4.593 1.00 60.84 78 ASP A O 1
ATOM 599 N N . PHE A 1 79 ? 30.776 19.773 5.002 1.00 58.50 79 PHE A N 1
ATOM 600 C CA . PHE A 1 79 ? 31.260 20.742 4.022 1.00 58.50 79 PHE A CA 1
ATOM 601 C C . PHE A 1 79 ? 32.414 21.540 4.650 1.00 58.50 79 PHE A C 1
ATOM 603 O O . PHE A 1 79 ? 32.273 22.717 4.993 1.00 58.50 79 PHE A O 1
ATOM 610 N N . ASP A 1 80 ? 33.569 20.889 4.803 1.00 62.72 80 ASP A N 1
ATOM 611 C CA . ASP A 1 80 ? 34.844 21.512 5.156 1.00 62.72 80 ASP A CA 1
ATOM 612 C C . ASP A 1 80 ? 35.328 22.383 3.986 1.00 62.72 80 ASP A C 1
ATOM 614 O O . ASP A 1 80 ? 36.171 22.020 3.163 1.00 62.72 80 ASP A O 1
ATOM 618 N N . GLY A 1 81 ? 34.760 23.583 3.896 1.00 61.19 81 GLY A N 1
ATOM 619 C CA . GLY A 1 81 ? 35.220 24.651 3.020 1.00 61.19 81 GLY A CA 1
ATOM 620 C C . GLY A 1 81 ? 36.508 25.305 3.530 1.00 61.19 81 GLY A C 1
ATOM 621 O O . GLY A 1 81 ? 36.504 26.497 3.832 1.00 61.19 81 GLY A O 1
ATOM 622 N N . ASP A 1 82 ? 37.609 24.555 3.606 1.00 66.00 82 ASP A N 1
ATOM 623 C CA . ASP A 1 82 ? 38.968 25.098 3.716 1.00 66.00 82 ASP A CA 1
ATOM 624 C C . ASP A 1 82 ? 39.621 25.132 2.328 1.00 66.00 82 ASP A C 1
ATOM 626 O O . ASP A 1 82 ? 40.087 24.131 1.788 1.00 66.00 82 ASP A O 1
ATOM 630 N N . GLY A 1 83 ? 39.670 26.333 1.757 1.00 60.53 83 GLY A N 1
ATOM 631 C CA . GLY A 1 83 ? 40.531 26.660 0.630 1.00 60.53 83 GLY A CA 1
ATOM 632 C C . GLY A 1 83 ? 41.199 28.003 0.869 1.00 60.53 83 GLY A C 1
ATOM 633 O O . GLY A 1 83 ? 40.908 28.979 0.179 1.00 60.53 83 GLY A O 1
ATOM 634 N N . THR A 1 84 ? 42.065 28.087 1.879 1.00 65.69 84 THR A N 1
ATOM 635 C CA . THR A 1 84 ? 42.937 29.257 2.039 1.00 65.69 84 THR A CA 1
ATOM 636 C C . THR A 1 84 ? 43.924 29.355 0.865 1.00 65.69 84 THR A C 1
ATOM 638 O O . THR A 1 84 ? 44.632 28.412 0.516 1.00 65.69 84 THR A O 1
ATOM 641 N N . SER A 1 85 ? 43.994 30.518 0.218 1.00 63.75 85 SER A N 1
ATOM 642 C CA . SER A 1 85 ? 45.150 30.907 -0.595 1.00 63.75 85 SER A CA 1
ATOM 643 C C . SER A 1 85 ? 45.418 32.391 -0.396 1.00 63.75 85 SER A C 1
ATOM 645 O O . SER A 1 85 ? 44.811 33.268 -1.007 1.00 63.75 85 SER A O 1
ATOM 647 N N . ASP A 1 86 ? 46.319 32.616 0.555 1.00 62.97 86 ASP A N 1
ATOM 648 C CA . ASP A 1 86 ? 47.073 33.831 0.831 1.00 62.97 86 ASP A CA 1
ATOM 649 C C . ASP A 1 86 ? 47.720 34.360 -0.458 1.00 62.97 86 ASP A C 1
ATOM 651 O O . ASP A 1 86 ? 48.692 33.795 -0.961 1.00 62.97 86 ASP A O 1
ATOM 655 N N . ASN A 1 87 ? 47.172 35.444 -1.015 1.00 64.94 87 ASN A N 1
ATOM 656 C CA . ASN A 1 87 ? 47.830 36.165 -2.097 1.00 64.94 87 ASN A CA 1
ATOM 657 C C . ASN A 1 87 ? 48.798 37.199 -1.510 1.00 64.94 87 ASN A C 1
ATOM 659 O O . ASN A 1 87 ? 48.531 38.402 -1.497 1.00 64.94 87 ASN A O 1
ATOM 663 N N . SER A 1 88 ? 49.935 36.705 -1.027 1.00 61.59 88 SER A N 1
ATOM 664 C CA . SER A 1 88 ? 51.129 37.506 -0.780 1.00 61.59 88 SER A CA 1
ATOM 665 C C . SER A 1 88 ? 51.758 37.908 -2.121 1.00 61.59 88 SER A C 1
ATOM 667 O O . SER A 1 88 ? 52.654 37.227 -2.617 1.00 61.59 88 SER A O 1
ATOM 669 N N . ASP A 1 89 ? 51.299 39.014 -2.717 1.00 66.06 89 ASP A N 1
ATOM 670 C CA . ASP A 1 89 ? 51.984 39.632 -3.860 1.00 66.06 89 ASP A CA 1
ATOM 671 C C . ASP A 1 89 ? 52.918 40.756 -3.386 1.00 66.06 89 ASP A C 1
ATOM 673 O O . ASP A 1 89 ? 52.520 41.880 -3.071 1.00 66.06 89 ASP A O 1
ATOM 677 N N . ASN A 1 90 ? 54.192 40.386 -3.284 1.00 64.88 90 ASN A N 1
ATOM 678 C CA . ASN A 1 90 ? 55.332 41.249 -3.024 1.00 64.88 90 ASN A CA 1
ATOM 679 C C . ASN A 1 90 ? 55.780 41.913 -4.339 1.00 64.88 90 ASN A C 1
ATOM 681 O O . ASN A 1 90 ? 56.527 41.318 -5.116 1.00 64.88 90 ASN A O 1
ATOM 685 N N . GLY A 1 91 ? 55.349 43.158 -4.561 1.00 59.06 91 GLY A N 1
ATOM 686 C CA . GLY A 1 91 ? 55.742 43.993 -5.700 1.00 59.06 91 GLY A CA 1
ATOM 687 C C . GLY A 1 91 ? 56.621 45.179 -5.291 1.00 59.06 91 GLY A C 1
ATOM 688 O O . GLY A 1 91 ? 56.139 46.178 -4.767 1.00 59.06 91 GLY A O 1
ATOM 689 N N . SER A 1 92 ? 57.916 45.041 -5.550 1.00 58.12 92 SER A N 1
ATOM 690 C CA . SER A 1 92 ? 59.042 45.936 -5.263 1.00 58.12 92 SER A CA 1
ATOM 691 C C . SER A 1 92 ? 58.963 47.383 -5.800 1.00 58.12 92 SER A C 1
ATOM 693 O O . SER A 1 92 ? 58.563 47.614 -6.934 1.00 58.12 92 SER A O 1
ATOM 695 N N . ASP A 1 93 ? 59.490 48.309 -4.985 1.00 60.12 93 ASP A N 1
ATOM 696 C CA . ASP A 1 93 ? 60.452 49.393 -5.296 1.00 60.12 93 ASP A CA 1
ATOM 697 C C . ASP A 1 93 ? 60.211 50.344 -6.496 1.00 60.12 93 ASP A C 1
ATOM 699 O O . ASP A 1 93 ? 60.342 49.938 -7.649 1.00 60.12 93 ASP A O 1
ATOM 703 N N . SER A 1 94 ? 60.021 51.653 -6.229 1.00 55.16 94 SER A N 1
ATOM 704 C CA . SER A 1 94 ? 60.911 52.744 -6.712 1.00 55.16 94 SER A CA 1
ATOM 705 C C . SER A 1 94 ? 60.334 54.169 -6.553 1.00 55.16 94 SER A C 1
ATOM 707 O O . SER A 1 94 ? 59.209 54.452 -6.952 1.00 55.16 94 SER A O 1
ATOM 709 N N . ALA A 1 95 ? 61.230 55.079 -6.139 1.00 55.53 95 ALA A N 1
ATOM 710 C CA . ALA A 1 95 ? 61.336 56.513 -6.484 1.00 55.53 95 ALA A CA 1
ATOM 711 C C . ALA A 1 95 ? 60.751 57.616 -5.554 1.00 55.53 95 ALA A C 1
ATOM 713 O O . ALA A 1 95 ? 59.603 58.029 -5.649 1.00 55.53 95 ALA A O 1
ATOM 714 N N . GLN A 1 96 ? 61.666 58.180 -4.748 1.00 57.75 96 GLN A N 1
ATOM 715 C CA . GLN A 1 96 ? 62.099 59.599 -4.728 1.00 57.75 96 GLN A CA 1
ATOM 716 C C . GLN A 1 96 ? 61.063 60.748 -4.686 1.00 57.75 96 GLN A C 1
ATOM 718 O O . GLN A 1 96 ? 60.444 61.070 -5.695 1.00 57.75 96 GLN A O 1
ATOM 723 N N . ASN A 1 97 ? 61.049 61.486 -3.560 1.00 56.16 97 ASN A N 1
ATOM 724 C CA . ASN A 1 97 ? 61.128 62.967 -3.436 1.00 56.16 97 ASN A CA 1
ATOM 725 C C . ASN A 1 97 ? 60.840 63.355 -1.967 1.00 56.16 97 ASN A C 1
ATOM 727 O O . ASN A 1 97 ? 59.713 63.210 -1.517 1.00 56.16 97 ASN A O 1
ATOM 731 N N . GLY A 1 98 ? 61.804 63.712 -1.113 1.00 53.69 98 GLY A N 1
ATOM 732 C CA . GLY A 1 98 ? 62.495 65.010 -1.023 1.00 53.69 98 GLY A CA 1
ATOM 733 C C . GLY A 1 98 ? 62.581 65.405 0.478 1.00 53.69 98 GLY A C 1
ATOM 734 O O . GLY A 1 98 ? 61.759 64.921 1.255 1.00 53.69 98 GLY A O 1
ATOM 735 N N . PRO A 1 99 ? 63.590 66.176 0.934 1.00 65.56 99 PRO A N 1
ATOM 736 C CA . PRO A 1 99 ? 63.978 66.238 2.349 1.00 65.56 99 PRO A CA 1
ATOM 737 C C . PRO A 1 99 ? 63.050 67.079 3.239 1.00 65.56 99 PRO A C 1
ATOM 739 O O . PRO A 1 99 ? 62.487 68.086 2.820 1.00 65.56 99 PRO A O 1
ATOM 742 N N . ILE A 1 100 ? 62.974 66.664 4.503 1.00 56.53 100 ILE A N 1
ATOM 743 C CA . ILE A 1 100 ? 62.299 67.336 5.617 1.00 56.53 100 ILE A CA 1
ATOM 744 C C . ILE A 1 100 ? 63.238 68.427 6.162 1.00 56.53 100 ILE A C 1
ATOM 746 O O . ILE A 1 100 ? 64.377 68.120 6.518 1.00 56.53 100 ILE A O 1
ATOM 750 N N . SER A 1 101 ? 62.795 69.685 6.232 1.00 64.25 101 SER A N 1
ATOM 751 C CA . SER A 1 101 ? 63.444 70.765 7.000 1.00 64.25 101 SER A CA 1
ATOM 752 C C . SER A 1 101 ? 62.431 71.871 7.313 1.00 64.25 101 SER A C 1
ATOM 754 O O . SER A 1 101 ? 61.890 72.465 6.382 1.00 64.25 101 SER A O 1
ATOM 756 N N . ASP A 1 102 ? 62.167 72.109 8.599 1.00 52.50 102 ASP A N 1
ATOM 757 C CA . ASP A 1 102 ? 62.568 73.337 9.313 1.00 52.50 102 ASP A CA 1
ATOM 758 C C . ASP A 1 102 ? 62.758 72.996 10.803 1.00 52.50 102 ASP A C 1
ATOM 760 O O . ASP A 1 102 ? 61.861 72.328 11.373 1.00 52.50 102 ASP A O 1
#

Sequence (102 aa):
MSIDPRTALSALTTALEEHLVAASARRGEEDPIVEATFLGIIDAFEAYEEALFDAFDEVTPLVIYGEDGDDGEFDDDDFDGDGTSDNSDNGSDSAQNGPISD

Radius of gyration: 32.47 Å; chains: 1; bounding box: 80×86×35 Å

Foldseek 3Di:
DQDALVVLVVQLVVLVVQLVVCVVPDDDPDRVSNVVSLVSNVVSQVSNQRNCCVVPVDGDPDDDDDDPPPPPPPCPPDPPPDDDDDPPDDDDDDDDDDDDDD

pLDDT: mean 81.37, std 17.68, range [51.38, 98.62]